Protein AF-A0A0R2JAV4-F1 (afdb_monomer)

Radius of gyration: 13.98 Å; Cα contacts (8 Å, |Δi|>4): 194; chains: 1; bounding box: 32×32×34 Å

Mean predicted aligned error: 6.87 Å

Secondary structure (DSSP, 8-state):
-HHHHHHHHHT--BTTB-SSSS-BPPPB---THHHH-TT--EEEEEEE-----HHHHHHHHHHHHHHHHHHHHHTT---SSSS-SEEEEEEEEETTEEEEEEEE-SSHHHHHHHHHHHHH--

Solvent-accessible surface area (backbone atoms only — not comparable to full-atom values): 6916 Å² total; per-residue (Å²): 105,72,65,49,52,54,52,12,38,49,66,30,87,48,93,96,41,59,54,74,86,56,68,70,44,75,82,39,76,53,81,60,35,90,82,70,34,94,72,52,45,49,42,34,43,40,28,60,50,81,93,68,55,77,67,52,50,52,50,49,54,52,45,36,42,51,34,29,40,52,48,30,60,77,69,66,57,67,42,79,61,96,62,63,27,44,40,74,58,46,75,50,78,56,96,64,22,43,34,39,31,38,32,44,30,69,44,70,57,25,44,51,51,44,56,51,44,59,60,71,77,107

Structure (mmCIF, N/CA/C/O backbone):
data_AF-A0A0R2JAV4-F1
#
_entry.id   AF-A0A0R2JAV4-F1
#
loop_
_atom_site.group_PDB
_atom_site.id
_atom_site.type_symbol
_atom_site.label_atom_id
_atom_site.label_alt_id
_atom_site.label_comp_id
_atom_site.label_asym_id
_atom_site.label_entity_id
_atom_site.label_seq_id
_atom_site.pdbx_PDB_ins_code
_atom_site.Cartn_x
_atom_site.Cartn_y
_atom_site.Cartn_z
_atom_site.occupancy
_atom_site.B_iso_or_equiv
_atom_site.auth_seq_id
_atom_site.auth_comp_id
_atom_site.auth_asym_id
_atom_site.auth_atom_id
_atom_site.pdbx_PDB_model_num
ATOM 1 N N . MET A 1 1 ? -11.663 4.471 -5.243 1.00 65.81 1 MET A N 1
ATOM 2 C CA . MET A 1 1 ? -10.406 3.687 -5.188 1.00 65.81 1 MET A CA 1
ATOM 3 C C . MET A 1 1 ? -9.635 3.688 -6.496 1.00 65.81 1 MET A C 1
ATOM 5 O O . MET A 1 1 ? -8.467 4.038 -6.459 1.00 65.81 1 MET A O 1
ATOM 9 N N . THR A 1 2 ? -10.248 3.410 -7.649 1.00 64.31 2 THR A N 1
ATOM 10 C CA . THR A 1 2 ? -9.574 3.547 -8.959 1.00 64.31 2 THR A CA 1
ATOM 11 C C . THR A 1 2 ? -8.955 4.931 -9.167 1.00 64.31 2 THR A C 1
ATOM 13 O O . THR A 1 2 ? -7.792 5.031 -9.544 1.00 64.31 2 THR A O 1
ATOM 16 N N . ASP A 1 3 ? -9.689 5.997 -8.837 1.00 74.31 3 ASP A N 1
ATOM 17 C CA . ASP A 1 3 ? -9.170 7.370 -8.915 1.00 74.31 3 ASP A CA 1
ATOM 18 C C . ASP A 1 3 ? -8.046 7.640 -7.912 1.00 74.31 3 ASP A C 1
ATOM 20 O O . ASP A 1 3 ? -7.123 8.382 -8.223 1.00 74.31 3 ASP A O 1
ATOM 24 N N . ALA A 1 4 ? -8.095 7.019 -6.728 1.00 70.06 4 ALA A N 1
ATOM 25 C CA . ALA A 1 4 ? -7.047 7.144 -5.716 1.00 70.06 4 ALA A CA 1
ATOM 26 C C . ALA A 1 4 ? -5.715 6.623 -6.256 1.00 70.06 4 ALA A C 1
ATOM 28 O O . ALA A 1 4 ? -4.700 7.304 -6.164 1.00 70.06 4 ALA A O 1
ATOM 29 N N . VAL A 1 5 ? -5.739 5.449 -6.888 1.00 67.31 5 VAL A N 1
ATOM 30 C CA . VAL A 1 5 ? -4.536 4.829 -7.456 1.00 67.31 5 VAL A CA 1
ATOM 31 C C . VAL A 1 5 ? -4.063 5.542 -8.703 1.00 67.31 5 VAL A C 1
ATOM 33 O O . VAL A 1 5 ? -2.871 5.785 -8.834 1.00 67.31 5 VAL A O 1
ATOM 36 N N . LYS A 1 6 ? -4.973 5.947 -9.594 1.00 71.06 6 LYS A N 1
ATOM 37 C CA . LYS A 1 6 ? -4.601 6.746 -10.769 1.00 71.06 6 LYS A CA 1
ATOM 38 C C . LYS A 1 6 ? -3.934 8.060 -10.366 1.00 71.06 6 LYS A C 1
ATOM 40 O O . LYS A 1 6 ? -2.912 8.419 -10.941 1.00 71.06 6 LYS A O 1
ATOM 45 N N . THR A 1 7 ? -4.481 8.762 -9.375 1.00 73.50 7 THR A N 1
ATOM 46 C CA . THR A 1 7 ? -3.868 9.983 -8.834 1.00 73.50 7 THR A CA 1
ATOM 47 C C . THR A 1 7 ? -2.535 9.678 -8.164 1.00 73.50 7 THR A C 1
ATOM 49 O O . THR A 1 7 ? -1.565 10.386 -8.418 1.00 73.50 7 THR A O 1
ATOM 52 N N . ALA A 1 8 ? -2.459 8.602 -7.373 1.00 70.81 8 ALA A N 1
ATOM 53 C CA . ALA A 1 8 ? -1.226 8.223 -6.700 1.00 70.81 8 ALA A CA 1
ATOM 54 C C . ALA A 1 8 ? -0.098 7.901 -7.686 1.00 70.81 8 ALA A C 1
ATOM 56 O O . ALA A 1 8 ? 1.002 8.416 -7.522 1.00 70.81 8 ALA A O 1
ATOM 57 N N . LEU A 1 9 ? -0.377 7.134 -8.746 1.00 68.69 9 LEU A N 1
ATOM 58 C CA . LEU A 1 9 ? 0.614 6.793 -9.768 1.00 68.69 9 LEU A CA 1
ATOM 59 C C . LEU A 1 9 ? 1.073 8.008 -10.582 1.00 68.69 9 LEU A C 1
ATOM 61 O O . LEU A 1 9 ? 2.264 8.126 -10.837 1.00 68.69 9 LEU A O 1
ATOM 65 N N . LYS A 1 10 ? 0.184 8.954 -10.917 1.00 70.81 10 LYS A N 1
ATOM 66 C CA . LYS A 1 10 ? 0.571 10.217 -11.586 1.00 70.81 10 LYS A CA 1
ATOM 67 C C . LYS A 1 10 ? 1.503 11.091 -10.742 1.00 70.81 10 LYS A C 1
ATOM 69 O O . LYS A 1 10 ? 2.252 11.906 -11.281 1.00 70.81 10 LYS A O 1
ATOM 74 N N . GLY A 1 11 ? 1.416 10.964 -9.419 1.00 66.19 11 GLY A N 1
ATOM 75 C CA . GLY A 1 11 ? 2.304 11.647 -8.486 1.00 66.19 11 GLY A CA 1
ATOM 76 C C . GLY A 1 11 ? 3.697 11.019 -8.403 1.00 66.19 11 GLY A C 1
ATOM 77 O O . GLY A 1 11 ? 4.620 11.675 -7.929 1.00 66.19 11 GLY A O 1
ATOM 78 N N . VAL A 1 12 ? 3.880 9.789 -8.898 1.00 68.06 12 VAL A N 1
ATOM 79 C CA . VAL A 1 12 ? 5.163 9.089 -8.830 1.00 68.06 12 VAL A CA 1
ATOM 80 C C . VAL A 1 12 ? 6.166 9.719 -9.790 1.00 68.06 12 VAL A C 1
ATOM 82 O O . VAL A 1 12 ? 5.944 9.800 -10.995 1.00 68.06 12 VAL A O 1
ATOM 85 N N . LYS A 1 13 ? 7.306 10.151 -9.248 1.00 65.75 13 LYS A N 1
ATOM 86 C CA . LYS A 1 13 ? 8.448 10.642 -10.024 1.00 65.75 13 LYS A CA 1
ATOM 87 C C . LYS A 1 13 ? 9.595 9.639 -9.929 1.00 65.75 13 LYS A C 1
ATOM 89 O O . LYS A 1 13 ? 10.408 9.706 -9.009 1.00 65.75 13 LYS A O 1
ATOM 94 N N . LEU A 1 14 ? 9.655 8.703 -10.878 1.00 63.94 14 LEU A N 1
ATOM 95 C CA . LEU A 1 14 ? 10.788 7.792 -11.057 1.00 63.94 14 LEU A CA 1
ATOM 96 C C . LEU A 1 14 ? 11.400 7.950 -12.451 1.00 63.94 14 LEU 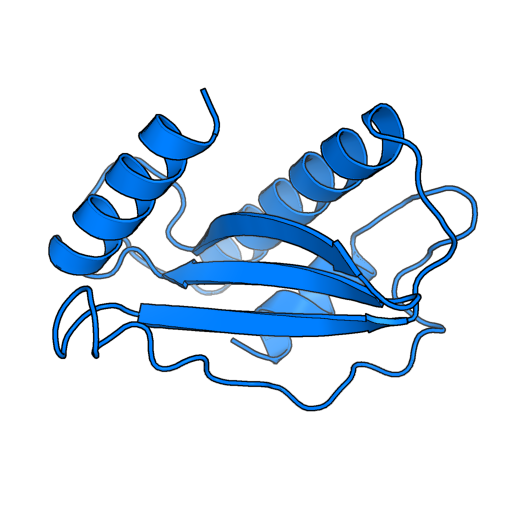A C 1
ATOM 98 O O . LEU A 1 14 ? 10.713 8.234 -13.428 1.00 63.94 14 LEU A O 1
ATOM 102 N N . SER A 1 15 ? 12.713 7.739 -12.551 1.00 56.69 15 SER A N 1
ATOM 103 C CA . SER A 1 15 ? 13.374 7.665 -13.856 1.00 56.69 15 SER A CA 1
ATOM 104 C C . SER A 1 15 ? 12.791 6.491 -14.649 1.00 56.69 15 SER A C 1
ATOM 106 O O . SER A 1 15 ? 12.812 5.362 -14.162 1.00 56.69 15 SER A O 1
ATOM 108 N N . GLY A 1 16 ? 12.235 6.763 -15.833 1.00 57.06 16 GLY A N 1
ATOM 109 C CA . GLY A 1 16 ? 11.581 5.758 -16.681 1.00 57.06 16 GLY A CA 1
ATOM 110 C C . GLY A 1 16 ? 10.121 5.434 -16.330 1.00 57.06 16 GLY A C 1
ATOM 111 O O . GLY A 1 16 ? 9.536 4.587 -16.993 1.00 57.06 16 GLY A O 1
ATOM 112 N N . PHE A 1 17 ? 9.520 6.103 -15.336 1.00 62.03 17 PHE A N 1
ATOM 113 C CA . PHE A 1 17 ? 8.099 5.961 -15.001 1.00 62.03 17 PHE A CA 1
ATOM 114 C C . PHE A 1 17 ? 7.500 7.289 -14.525 1.00 62.03 17 PHE A C 1
ATOM 116 O O . PHE A 1 17 ? 7.839 7.795 -13.452 1.00 62.03 17 PHE A O 1
ATOM 123 N N . ASP A 1 18 ? 6.573 7.833 -15.310 1.00 62.56 18 ASP A N 1
ATOM 124 C CA . ASP A 1 18 ? 5.837 9.062 -14.990 1.00 62.56 18 ASP A CA 1
ATOM 125 C C . ASP A 1 18 ? 4.369 8.813 -14.600 1.00 62.56 18 ASP A C 1
ATOM 127 O O . ASP A 1 18 ? 3.620 9.761 -14.358 1.00 62.56 18 ASP A O 1
ATOM 131 N N . GLY A 1 19 ? 3.948 7.543 -14.551 1.00 59.72 19 GLY A N 1
ATOM 132 C CA . GLY A 1 19 ? 2.575 7.153 -14.237 1.00 59.72 19 GLY A CA 1
ATOM 133 C C . GLY A 1 19 ? 1.536 7.557 -15.289 1.00 59.72 19 GLY A C 1
ATOM 134 O O . GLY A 1 19 ? 0.337 7.487 -15.003 1.00 59.72 19 GLY A O 1
ATOM 135 N N . THR A 1 20 ? 1.963 7.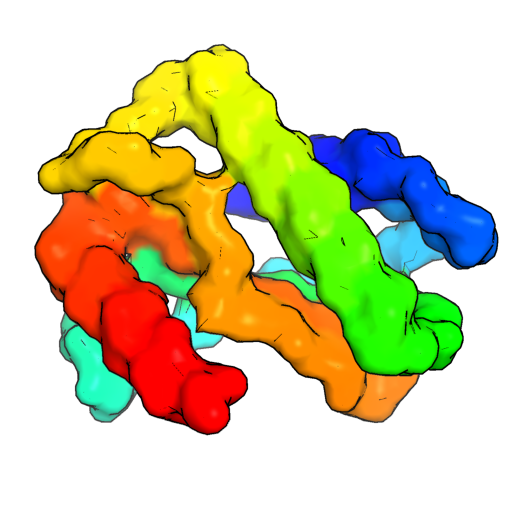997 -16.480 1.00 59.66 20 THR A N 1
ATOM 136 C CA . THR A 1 20 ? 1.076 8.474 -17.553 1.00 59.66 20 THR A CA 1
ATOM 137 C C . THR A 1 20 ? 1.048 7.577 -18.789 1.00 59.66 20 THR A C 1
ATOM 139 O O . THR A 1 20 ? 0.017 7.541 -19.458 1.00 59.66 20 THR A O 1
ATOM 142 N N . ASN A 1 21 ? 2.120 6.823 -19.056 1.00 54.34 21 ASN A N 1
ATOM 143 C CA . ASN A 1 21 ? 2.266 6.025 -20.282 1.00 54.34 21 ASN A CA 1
ATOM 144 C C . ASN A 1 21 ? 1.900 4.537 -20.161 1.00 54.34 21 ASN A C 1
ATOM 146 O O . ASN A 1 21 ? 1.873 3.841 -21.175 1.00 54.34 21 ASN A O 1
ATOM 150 N N . ASP A 1 22 ? 1.558 4.042 -18.970 1.00 57.94 22 ASP A N 1
ATOM 151 C CA . ASP A 1 22 ? 1.244 2.624 -18.792 1.00 57.94 22 ASP A CA 1
ATOM 152 C C . ASP A 1 22 ? -0.260 2.353 -18.829 1.00 57.94 22 ASP A C 1
ATOM 154 O O . ASP A 1 22 ? -1.073 2.969 -18.130 1.00 57.94 22 ASP A O 1
ATOM 158 N N . SER A 1 23 ? -0.636 1.373 -19.652 1.00 56.06 23 SER A N 1
ATOM 159 C CA . SER A 1 23 ? -1.986 0.819 -19.662 1.00 56.06 23 SER A CA 1
ATOM 160 C C . SER A 1 23 ? -2.248 0.175 -18.303 1.00 56.06 23 SER A C 1
ATOM 162 O O . SER A 1 23 ? -1.753 -0.918 -18.019 1.00 56.06 23 SER A O 1
ATOM 164 N N . PHE A 1 24 ? -3.016 0.856 -17.449 1.00 57.69 24 PHE A N 1
ATOM 165 C CA . PHE A 1 24 ? -3.559 0.251 -16.239 1.00 57.69 24 PHE A CA 1
ATOM 166 C C . PHE A 1 24 ? -4.258 -1.048 -16.642 1.00 57.69 24 PHE A C 1
ATOM 168 O O . PHE A 1 24 ? -5.202 -1.027 -17.437 1.00 57.69 24 PHE A O 1
ATOM 175 N N . GLY A 1 25 ? -3.799 -2.177 -16.101 1.00 56.94 25 GLY A N 1
ATOM 176 C CA . GLY A 1 25 ? -4.553 -3.416 -16.196 1.00 56.94 25 GLY A CA 1
ATOM 177 C C . GLY A 1 25 ? -5.937 -3.231 -15.562 1.00 56.94 25 GLY A C 1
ATOM 178 O O . GLY A 1 25 ? -6.151 -2.285 -14.794 1.00 56.94 25 GLY A O 1
ATOM 179 N N . PRO A 1 26 ? -6.905 -4.107 -15.875 1.00 58.00 26 PRO A N 1
ATOM 180 C CA . PRO A 1 26 ? -8.235 -4.013 -15.289 1.00 58.00 26 PRO A CA 1
ATOM 181 C C . PRO A 1 26 ? -8.131 -3.976 -13.759 1.00 58.00 26 PRO A C 1
ATOM 183 O O . PRO A 1 26 ? -7.387 -4.762 -13.169 1.00 58.00 26 PRO A O 1
ATOM 186 N N . LEU A 1 27 ? -8.879 -3.064 -13.124 1.00 60.94 27 LEU A N 1
ATOM 187 C CA . LEU A 1 27 ? -9.042 -3.057 -11.671 1.00 60.94 27 LEU A CA 1
ATOM 188 C C . LEU A 1 27 ? -9.492 -4.454 -11.249 1.00 60.94 27 LEU A C 1
ATOM 190 O O . LEU A 1 27 ? -10.581 -4.892 -11.627 1.00 60.94 27 LEU A O 1
ATOM 194 N N . LYS A 1 28 ? -8.677 -5.130 -10.443 1.00 63.16 28 LYS A N 1
ATOM 195 C CA . LYS A 1 28 ? -9.037 -6.423 -9.884 1.00 63.16 28 LYS A CA 1
ATOM 196 C C . LYS A 1 28 ? -9.336 -6.235 -8.408 1.00 63.16 28 LYS A C 1
ATOM 198 O O . LYS A 1 28 ? -8.445 -6.047 -7.587 1.00 63.16 28 LYS A O 1
ATOM 203 N N . ILE A 1 29 ? -10.613 -6.315 -8.057 1.00 61.50 29 ILE A N 1
ATOM 204 C CA . ILE A 1 29 ? -10.993 -6.496 -6.658 1.00 61.50 29 ILE A CA 1
ATOM 205 C C . ILE A 1 29 ? -10.588 -7.927 -6.302 1.00 61.50 29 ILE A C 1
ATOM 207 O O . ILE A 1 29 ? -11.136 -8.879 -6.858 1.00 61.50 29 ILE A O 1
ATOM 211 N N . VAL A 1 30 ? -9.572 -8.080 -5.454 1.00 60.00 30 VAL A N 1
ATOM 212 C CA . VAL A 1 30 ? -9.107 -9.391 -4.992 1.00 60.00 30 VAL A CA 1
ATOM 213 C C . VAL A 1 30 ? -9.960 -9.764 -3.779 1.00 60.00 30 VAL A C 1
ATOM 215 O O . VAL A 1 30 ? -9.873 -9.089 -2.754 1.00 60.00 30 VAL A O 1
ATOM 218 N N . PRO A 1 31 ? -10.811 -10.805 -3.857 1.00 57.28 31 PRO A N 1
ATOM 219 C CA . PRO A 1 31 ? -11.564 -11.254 -2.701 1.00 57.28 31 PRO A CA 1
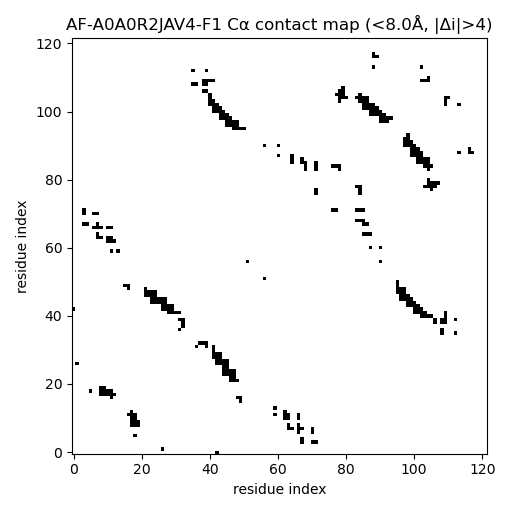ATOM 220 C C . PRO A 1 31 ? -10.606 -11.959 -1.739 1.00 57.28 31 PRO A C 1
ATOM 222 O O . PRO A 1 31 ? -10.338 -13.151 -1.856 1.00 57.28 31 PRO A O 1
ATOM 225 N N . VAL A 1 32 ? -10.090 -11.212 -0.768 1.00 63.09 32 VAL A N 1
ATOM 226 C CA . VAL A 1 32 ? -9.281 -11.743 0.344 1.00 63.09 32 VAL A CA 1
ATOM 227 C C . VAL A 1 32 ? -10.144 -12.431 1.416 1.00 63.09 32 VAL A C 1
ATOM 229 O O . VAL A 1 32 ? -9.636 -13.061 2.344 1.00 63.09 32 VAL A O 1
ATOM 232 N N . SER A 1 33 ? -11.471 -12.384 1.256 1.00 57.22 33 SER A N 1
ATOM 233 C CA . SER A 1 33 ? -12.454 -12.899 2.210 1.00 57.22 33 SER A CA 1
ATOM 234 C C . SER A 1 33 ? -12.395 -14.407 2.446 1.00 57.22 33 SER A C 1
ATOM 236 O O . SER A 1 33 ? -12.798 -14.856 3.517 1.00 57.22 33 SER A O 1
ATOM 238 N N . ARG A 1 34 ? -11.863 -15.195 1.499 1.00 56.41 34 ARG A N 1
ATOM 239 C CA . ARG A 1 34 ? -11.747 -16.658 1.649 1.00 56.41 34 ARG A CA 1
ATOM 240 C C . ARG A 1 34 ? -10.777 -17.070 2.765 1.00 56.41 34 ARG A C 1
ATOM 242 O O . ARG A 1 34 ? -10.903 -18.174 3.279 1.00 56.41 34 ARG A O 1
ATOM 249 N N . VAL A 1 35 ? -9.835 -16.195 3.124 1.00 59.34 35 VAL A N 1
ATOM 250 C CA . VAL A 1 35 ? -8.826 -16.429 4.173 1.00 59.34 35 VAL A CA 1
ATOM 251 C C . VAL A 1 35 ? -9.047 -15.504 5.374 1.00 59.34 35 VAL A C 1
ATOM 253 O O . VAL A 1 35 ? -8.860 -15.929 6.508 1.00 59.34 35 VAL A O 1
ATOM 256 N N . TRP A 1 36 ? -9.509 -14.269 5.143 1.00 66.25 36 TRP A N 1
ATOM 257 C CA . TRP A 1 36 ? -9.555 -13.223 6.174 1.00 66.25 36 TRP A CA 1
ATOM 258 C C . TRP A 1 36 ? -10.971 -12.769 6.582 1.00 66.25 36 TRP A C 1
ATOM 260 O O . TRP A 1 36 ? -11.125 -11.939 7.475 1.00 66.25 36 TRP A O 1
ATOM 270 N N . GLY A 1 37 ? -12.021 -13.322 5.964 1.00 63.09 37 GLY A N 1
ATOM 271 C CA . GLY A 1 37 ? -13.423 -13.035 6.290 1.00 63.09 37 GLY A CA 1
ATOM 272 C C . GLY A 1 37 ? -14.070 -11.911 5.468 1.00 63.09 37 GLY A C 1
ATOM 273 O O . GLY A 1 37 ? -13.416 -11.148 4.760 1.00 63.09 37 GLY A O 1
ATOM 274 N N . LEU A 1 38 ? -15.402 -11.815 5.547 1.00 67.56 38 LEU A N 1
ATOM 275 C CA . LEU A 1 38 ? -16.257 -11.024 4.641 1.00 67.56 38 LEU A CA 1
ATOM 276 C C . LEU A 1 38 ? -16.059 -9.493 4.691 1.00 67.56 38 LEU A C 1
ATOM 278 O O . LEU A 1 38 ? -16.561 -8.805 3.809 1.00 67.56 38 LEU A O 1
ATOM 282 N N . ASN A 1 39 ? -15.321 -8.962 5.672 1.00 82.19 39 ASN A N 1
ATOM 283 C CA . ASN A 1 39 ? -15.243 -7.518 5.939 1.00 82.19 39 ASN A CA 1
ATOM 284 C C . ASN A 1 39 ? -13.873 -6.881 5.644 1.00 82.19 39 ASN A C 1
ATOM 286 O O . ASN A 1 39 ? -13.682 -5.703 5.946 1.00 82.19 39 ASN A O 1
ATOM 290 N N . VAL A 1 40 ? -12.913 -7.618 5.077 1.00 86.81 40 VAL A N 1
ATOM 291 C CA . VAL A 1 40 ? -11.609 -7.047 4.701 1.00 86.81 40 VAL A CA 1
ATOM 292 C C . VAL A 1 40 ? -11.718 -6.275 3.386 1.00 86.81 40 VAL A C 1
ATOM 294 O O . VAL A 1 40 ? -12.222 -6.797 2.391 1.00 86.81 40 VAL A O 1
ATOM 297 N N . VAL A 1 41 ? -11.227 -5.032 3.377 1.00 87.19 41 VAL A N 1
ATOM 298 C CA . VAL A 1 41 ? -11.343 -4.113 2.236 1.00 87.19 41 VAL A CA 1
ATOM 299 C C . VAL A 1 41 ? -9.973 -3.873 1.594 1.00 87.19 41 VAL A C 1
ATOM 301 O O . VAL A 1 41 ? -9.208 -3.015 2.037 1.00 87.19 41 VAL A O 1
ATOM 304 N N . VAL A 1 42 ? -9.675 -4.622 0.527 1.00 87.25 42 VAL A N 1
ATOM 305 C CA . VAL A 1 42 ? -8.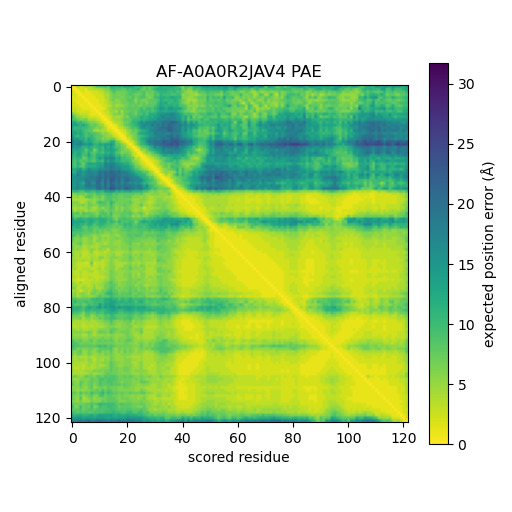412 -4.555 -0.231 1.00 87.25 42 VAL A CA 1
ATOM 306 C C . VAL A 1 42 ? -8.691 -4.470 -1.729 1.00 87.25 42 VAL A C 1
ATOM 308 O O . VAL A 1 42 ? -9.578 -5.141 -2.259 1.00 87.25 42 VAL A O 1
ATOM 311 N N . PHE A 1 43 ? -7.920 -3.640 -2.425 1.00 84.31 43 PHE A N 1
ATOM 312 C CA . PHE A 1 43 ? -8.021 -3.427 -3.865 1.00 84.31 43 PHE A CA 1
ATOM 313 C C . PHE A 1 43 ? -6.688 -3.756 -4.533 1.00 84.31 43 PHE A C 1
ATOM 315 O O . PHE A 1 43 ? -5.660 -3.200 -4.149 1.00 84.31 43 PHE A O 1
ATOM 322 N N . GLY A 1 44 ? -6.718 -4.637 -5.535 1.00 82.94 44 GLY A N 1
ATOM 323 C CA . GLY A 1 44 ? -5.547 -5.044 -6.302 1.00 82.94 44 GLY A CA 1
ATOM 324 C C . GLY A 1 44 ? -5.422 -4.274 -7.615 1.00 82.94 44 GLY A C 1
ATOM 325 O O . GLY A 1 44 ? -6.398 -4.051 -8.341 1.00 82.94 44 GLY A O 1
ATOM 326 N N . PHE A 1 45 ? -4.193 -3.892 -7.935 1.00 81.19 45 PHE A N 1
ATOM 327 C CA . PHE A 1 45 ? -3.840 -3.169 -9.147 1.00 81.19 45 PHE A CA 1
ATOM 328 C C . PHE A 1 45 ? -2.645 -3.841 -9.802 1.00 81.19 45 PHE A C 1
ATOM 330 O O . PHE A 1 45 ? -1.683 -4.190 -9.125 1.00 81.19 45 PHE A O 1
ATOM 337 N N . SER A 1 46 ? -2.698 -3.977 -11.123 1.00 80.00 46 SER A N 1
ATOM 338 C CA . SER A 1 46 ? -1.593 -4.496 -11.922 1.00 80.00 46 SER A CA 1
ATOM 339 C C . SER A 1 46 ? -1.386 -3.589 -13.121 1.00 80.00 46 SER A C 1
ATOM 341 O O . SER A 1 46 ? -2.346 -3.244 -13.813 1.00 80.00 46 SER A O 1
ATOM 343 N N . PHE A 1 47 ? -0.147 -3.217 -13.397 1.00 76.19 47 PHE A N 1
ATOM 344 C CA . PHE A 1 47 ? 0.200 -2.421 -14.570 1.00 76.19 47 PHE A CA 1
ATOM 345 C C . PHE A 1 47 ? 1.554 -2.863 -15.106 1.00 76.19 47 PHE A C 1
ATOM 347 O O . PHE A 1 47 ? 2.404 -3.346 -14.353 1.00 76.19 47 PHE A O 1
ATOM 354 N N . TYR A 1 48 ? 1.708 -2.763 -16.426 1.00 75.00 48 TYR A N 1
ATOM 355 C CA . TYR A 1 48 ? 3.001 -2.986 -17.057 1.00 75.00 48 TYR A CA 1
ATOM 356 C C . TYR A 1 48 ? 3.991 -1.964 -16.520 1.00 75.00 48 TYR A C 1
ATOM 358 O O . TYR A 1 48 ? 3.625 -0.822 -16.252 1.00 75.00 48 TYR A O 1
ATOM 366 N N . PHE A 1 49 ? 5.209 -2.422 -16.270 1.00 70.31 49 PHE A N 1
ATOM 367 C CA . PHE A 1 49 ? 6.223 -1.615 -15.620 1.00 70.31 49 PHE A CA 1
ATOM 368 C C . PHE A 1 49 ? 7.606 -2.083 -16.081 1.00 70.31 49 PHE A C 1
ATOM 370 O O . PHE A 1 49 ? 7.797 -3.274 -16.342 1.00 70.31 49 PHE A O 1
ATOM 377 N N . ILE A 1 50 ? 8.569 -1.164 -16.182 1.00 70.69 50 ILE A N 1
ATOM 378 C CA . ILE A 1 50 ? 9.971 -1.517 -16.451 1.00 70.69 50 ILE A CA 1
ATOM 379 C C . ILE A 1 50 ? 10.523 -2.374 -15.308 1.00 70.69 50 ILE A C 1
ATOM 381 O O . ILE A 1 50 ? 10.189 -2.145 -14.155 1.00 70.69 50 ILE A O 1
ATOM 385 N N . GLU A 1 51 ? 11.357 -3.372 -15.576 1.00 72.44 51 GLU A N 1
ATOM 386 C CA . GLU A 1 51 ? 11.886 -4.197 -14.486 1.00 72.44 51 GLU A CA 1
ATOM 387 C C . GLU A 1 51 ? 12.618 -3.327 -13.444 1.00 72.44 51 GLU A C 1
ATOM 389 O O . GLU A 1 51 ? 13.437 -2.475 -13.793 1.00 72.44 51 GLU A O 1
ATOM 394 N N . LEU A 1 52 ? 12.270 -3.513 -12.166 1.00 73.81 52 LEU A N 1
ATOM 395 C CA . LEU A 1 52 ? 12.819 -2.753 -11.048 1.00 73.81 52 LEU A CA 1
ATOM 396 C C . LEU A 1 52 ? 13.660 -3.636 -10.145 1.00 73.81 52 LEU A C 1
ATOM 398 O O . LEU A 1 52 ? 13.236 -4.719 -9.739 1.00 73.81 52 LEU A O 1
ATOM 402 N N . ASP A 1 53 ? 14.795 -3.105 -9.705 1.00 79.75 53 ASP A N 1
ATOM 403 C CA . ASP A 1 53 ? 15.518 -3.686 -8.588 1.00 79.75 53 ASP A CA 1
ATOM 404 C C . ASP A 1 53 ? 14.763 -3.485 -7.253 1.00 79.75 53 ASP A C 1
ATOM 406 O O . ASP A 1 53 ? 13.845 -2.667 -7.106 1.00 79.75 53 ASP A O 1
ATOM 410 N N . LYS A 1 54 ? 15.184 -4.217 -6.213 1.00 79.88 54 LYS A N 1
ATOM 411 C CA . LYS A 1 54 ? 14.562 -4.148 -4.877 1.00 79.88 54 LYS A CA 1
ATOM 412 C C . LYS A 1 54 ? 14.577 -2.741 -4.262 1.00 79.88 54 LYS A C 1
ATOM 414 O O . LYS A 1 54 ? 13.700 -2.414 -3.460 1.00 79.88 54 LYS A O 1
ATOM 419 N N . LYS A 1 55 ? 15.586 -1.914 -4.555 1.00 83.62 55 LYS A N 1
ATOM 420 C CA . LYS A 1 55 ? 15.697 -0.545 -4.028 1.00 83.62 55 LYS A CA 1
ATOM 421 C C . LYS A 1 55 ? 14.682 0.366 -4.714 1.00 83.62 55 LYS A C 1
ATOM 423 O O . LYS A 1 55 ? 14.018 1.139 -4.023 1.00 83.62 55 LYS A O 1
ATOM 428 N N . GLN A 1 56 ? 14.519 0.230 -6.024 1.00 80.50 56 GLN A N 1
ATOM 429 C CA . GLN A 1 56 ? 13.530 0.964 -6.803 1.00 80.50 56 GLN A CA 1
ATOM 430 C C . GLN A 1 56 ? 12.104 0.576 -6.397 1.00 80.50 56 GLN A C 1
ATOM 432 O O . GLN A 1 56 ? 11.292 1.469 -6.170 1.00 80.50 56 GLN A O 1
ATOM 437 N N . VAL A 1 57 ? 11.809 -0.713 -6.174 1.00 79.06 57 VAL A N 1
ATOM 438 C CA . VAL A 1 57 ? 10.492 -1.152 -5.658 1.00 79.06 57 VAL A CA 1
ATOM 439 C C . VAL A 1 57 ? 10.167 -0.492 -4.313 1.00 79.06 57 VAL A C 1
ATOM 441 O O . VAL A 1 57 ? 9.065 0.022 -4.121 1.00 79.06 57 VAL A O 1
ATOM 444 N N . ARG A 1 58 ? 11.133 -0.422 -3.385 1.00 83.38 58 ARG A N 1
ATOM 445 C CA . ARG A 1 58 ? 10.943 0.285 -2.104 1.00 83.38 58 ARG A CA 1
ATOM 446 C C . ARG A 1 58 ? 10.687 1.781 -2.293 1.00 83.38 58 ARG A C 1
ATOM 448 O O . ARG A 1 58 ? 9.855 2.348 -1.585 1.00 83.38 58 ARG A O 1
ATOM 455 N N . GLN A 1 59 ? 11.382 2.419 -3.234 1.00 83.31 59 GLN A N 1
ATOM 456 C CA . GLN A 1 59 ? 11.176 3.833 -3.552 1.00 83.31 59 GLN A CA 1
ATOM 457 C C . GLN A 1 59 ? 9.780 4.078 -4.137 1.00 83.31 59 GLN A C 1
ATOM 459 O O . GLN A 1 59 ? 9.094 4.996 -3.690 1.00 83.31 59 GLN A O 1
ATOM 464 N N . VAL A 1 60 ? 9.327 3.220 -5.055 1.00 81.00 60 VAL A N 1
ATOM 465 C CA . VAL A 1 60 ? 7.962 3.244 -5.599 1.00 81.00 60 VAL A CA 1
ATOM 466 C C . VAL A 1 60 ? 6.930 3.070 -4.483 1.00 81.00 60 VAL A C 1
ATOM 468 O O . VAL A 1 60 ? 6.021 3.890 -4.377 1.00 81.00 60 VAL A O 1
ATOM 471 N N . LYS A 1 61 ? 7.096 2.073 -3.596 1.00 86.50 61 LYS A N 1
ATOM 472 C CA . LYS A 1 61 ? 6.201 1.852 -2.438 1.00 86.50 61 LYS A CA 1
ATOM 473 C C . LYS A 1 61 ? 6.092 3.118 -1.583 1.00 86.50 61 LYS A C 1
ATOM 475 O O . LYS A 1 61 ? 4.984 3.507 -1.214 1.00 86.50 61 LYS A O 1
ATOM 480 N N . LYS A 1 62 ? 7.218 3.785 -1.297 1.00 88.00 62 LYS A N 1
ATOM 481 C CA . LYS A 1 62 ? 7.249 5.027 -0.508 1.00 88.00 62 LYS A CA 1
ATOM 482 C C . LYS A 1 62 ? 6.508 6.173 -1.203 1.00 88.00 62 LYS A C 1
ATOM 484 O O . LYS A 1 62 ? 5.699 6.832 -0.555 1.00 88.00 62 LYS A O 1
ATOM 489 N N . GLU A 1 63 ? 6.757 6.389 -2.492 1.00 86.19 63 GLU A N 1
ATOM 490 C CA . GLU A 1 63 ? 6.135 7.485 -3.241 1.00 86.19 63 GLU A CA 1
ATOM 491 C C . GLU A 1 63 ? 4.625 7.271 -3.393 1.00 86.19 63 GLU A C 1
ATOM 493 O O . GLU A 1 63 ? 3.837 8.152 -3.063 1.00 86.19 63 GLU A O 1
ATOM 498 N N . ILE A 1 64 ? 4.196 6.065 -3.774 1.00 85.88 64 ILE A N 1
ATOM 499 C CA 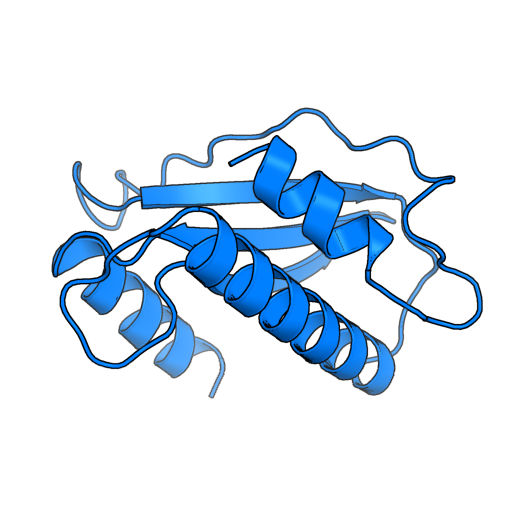. ILE A 1 64 ? 2.767 5.738 -3.869 1.00 85.88 64 ILE A CA 1
ATOM 500 C C . ILE A 1 64 ? 2.095 5.884 -2.501 1.00 85.88 64 ILE A C 1
ATOM 502 O O . ILE A 1 64 ? 1.019 6.471 -2.418 1.00 85.88 64 ILE A O 1
ATOM 506 N N . SER A 1 65 ? 2.728 5.418 -1.418 1.00 91.25 65 SER A N 1
ATOM 507 C CA . SER A 1 65 ? 2.183 5.581 -0.060 1.00 91.25 65 SER A CA 1
ATOM 508 C C . SER A 1 65 ? 2.003 7.054 0.310 1.00 91.25 65 SER A C 1
ATOM 510 O O . SER A 1 65 ? 0.972 7.432 0.868 1.00 91.25 65 SER A O 1
ATOM 512 N N . TYR A 1 66 ? 2.974 7.904 -0.036 1.00 90.88 66 TYR A N 1
ATOM 513 C CA . TYR A 1 66 ? 2.873 9.345 0.174 1.00 90.88 66 TYR A CA 1
ATOM 514 C C . TYR A 1 66 ? 1.689 9.940 -0.597 1.00 90.88 66 TYR A C 1
ATOM 516 O O . TYR A 1 66 ? 0.844 10.610 -0.001 1.00 90.88 66 TYR A O 1
ATOM 524 N N . GLN A 1 67 ? 1.550 9.626 -1.884 1.00 87.75 67 GLN A N 1
ATOM 525 C CA . GLN A 1 67 ? 0.450 10.144 -2.698 1.00 87.75 67 GLN A CA 1
ATOM 526 C C . GLN A 1 67 ? -0.927 9.625 -2.248 1.00 87.75 67 GLN A C 1
ATOM 528 O O . GLN A 1 67 ? -1.901 10.380 -2.241 1.00 87.75 67 GLN A O 1
ATOM 533 N N . LEU A 1 68 ? -1.021 8.367 -1.804 1.00 89.94 68 LEU A N 1
ATOM 534 C CA . LEU A 1 68 ? -2.243 7.817 -1.206 1.00 89.94 68 LEU A CA 1
ATOM 535 C C . LEU A 1 68 ? -2.633 8.569 0.070 1.00 89.94 68 LEU A C 1
ATOM 537 O O . LEU A 1 68 ? -3.815 8.856 0.267 1.00 89.94 68 LEU A O 1
ATOM 541 N N . SER A 1 69 ? -1.654 8.944 0.898 1.00 91.88 69 SER A N 1
ATOM 542 C CA . SER A 1 69 ? -1.902 9.733 2.108 1.00 91.88 69 SER A CA 1
ATOM 543 C C . SER A 1 69 ? -2.437 11.134 1.789 1.00 91.88 69 SER A C 1
ATOM 545 O O . SER A 1 69 ? -3.397 11.590 2.418 1.00 91.88 69 SER A O 1
ATOM 547 N N . LEU A 1 70 ? -1.884 11.788 0.759 1.00 90.75 70 LEU A N 1
ATOM 548 C CA . LEU A 1 70 ? -2.363 13.084 0.277 1.00 90.75 70 LEU A CA 1
ATOM 549 C C . LEU A 1 70 ? -3.784 12.974 -0.279 1.00 90.75 70 LEU A C 1
ATOM 551 O O . LEU A 1 70 ? -4.641 13.787 0.070 1.00 90.75 70 LEU A O 1
ATOM 555 N N . TYR A 1 71 ? -4.051 11.948 -1.090 1.00 88.88 71 TYR A N 1
ATOM 556 C CA . TYR A 1 71 ? -5.383 11.685 -1.630 1.00 88.88 71 TYR A CA 1
ATOM 557 C C . TYR A 1 71 ? -6.404 11.452 -0.512 1.00 88.88 71 TYR A C 1
ATOM 559 O O . TYR A 1 71 ? -7.480 12.053 -0.523 1.00 88.88 71 TYR A O 1
ATOM 567 N N . ALA A 1 72 ? -6.063 10.616 0.473 1.00 91.19 72 ALA A N 1
ATOM 568 C CA . ALA A 1 72 ? -6.927 10.325 1.611 1.00 91.19 72 ALA A CA 1
ATOM 569 C C . ALA A 1 72 ? -7.268 11.600 2.393 1.00 91.19 72 ALA A C 1
ATOM 571 O O . ALA A 1 72 ? -8.441 11.847 2.673 1.00 91.19 72 ALA A O 1
ATOM 572 N N . LYS A 1 73 ? -6.269 12.457 2.648 1.00 92.00 73 LYS A N 1
ATOM 573 C CA . LYS A 1 73 ? -6.466 13.762 3.291 1.00 92.00 73 LYS A CA 1
ATOM 574 C C . LYS A 1 73 ? -7.360 14.684 2.458 1.00 92.00 73 LYS A C 1
ATOM 576 O O . LYS A 1 73 ? -8.301 15.259 2.994 1.00 92.00 73 LYS A O 1
ATOM 581 N N . GLN A 1 74 ? -7.104 14.804 1.153 1.00 93.00 74 GLN A N 1
ATOM 582 C CA . GLN A 1 74 ? -7.884 15.658 0.248 1.00 93.00 74 GLN A CA 1
ATOM 583 C C . GLN A 1 74 ? -9.357 15.235 0.175 1.00 93.00 74 GLN A C 1
ATOM 585 O O . GLN A 1 74 ? -10.241 16.078 0.041 1.00 93.00 74 GLN A O 1
ATOM 590 N N . LYS A 1 75 ? -9.625 13.928 0.238 1.00 90.75 75 LYS A N 1
ATOM 591 C CA . LYS A 1 75 ? -10.977 13.363 0.169 1.00 90.75 75 LYS A CA 1
ATOM 592 C C . LYS A 1 75 ? -11.657 13.216 1.530 1.00 90.75 75 LYS A C 1
ATOM 594 O O . LYS A 1 75 ? -12.784 12.735 1.565 1.00 90.75 75 LYS A O 1
ATOM 599 N N . GLY A 1 76 ? -11.002 13.617 2.623 1.00 91.94 76 GLY A N 1
ATOM 600 C CA . GLY A 1 76 ? -11.546 13.481 3.975 1.00 91.94 76 GLY A CA 1
ATOM 601 C C . GLY A 1 76 ? -11.788 12.025 4.377 1.00 91.94 76 GLY A C 1
ATOM 602 O O . GLY A 1 76 ? -12.730 11.743 5.113 1.00 91.94 76 GLY A O 1
ATOM 603 N N . LEU A 1 77 ? -10.982 11.089 3.861 1.00 91.56 77 LEU A N 1
ATOM 604 C CA . LEU A 1 77 ? -11.103 9.686 4.244 1.00 91.56 77 LEU A CA 1
ATOM 605 C C . LEU A 1 77 ? -10.699 9.527 5.708 1.00 91.56 77 LEU A C 1
ATOM 607 O O . LEU A 1 77 ? -9.658 10.023 6.136 1.00 91.56 77 LEU A O 1
ATOM 611 N N . VAL A 1 78 ? -11.518 8.794 6.452 1.00 88.25 78 VAL A N 1
ATOM 612 C CA . VAL A 1 78 ? -11.273 8.465 7.856 1.00 88.25 78 VAL A CA 1
ATOM 613 C C . VAL A 1 78 ? -10.783 7.029 7.994 1.00 88.25 78 VAL A C 1
ATOM 615 O O . VAL A 1 78 ? -11.045 6.179 7.140 1.00 88.25 78 VAL A O 1
ATOM 618 N N . THR A 1 79 ? -10.069 6.780 9.082 1.00 87.44 79 THR A N 1
ATOM 619 C CA . THR A 1 79 ? -9.601 5.465 9.521 1.00 87.44 79 THR A CA 1
ATOM 620 C C . THR A 1 79 ? -9.987 5.271 10.983 1.00 87.44 79 THR A C 1
ATOM 622 O O . THR A 1 79 ? -10.268 6.240 11.687 1.00 8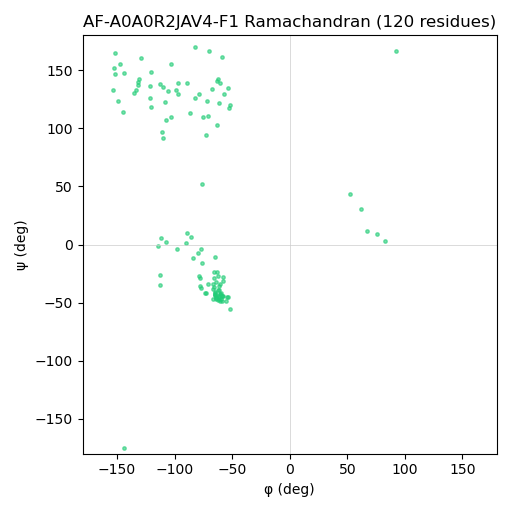7.44 79 THR A O 1
ATOM 625 N N . VAL A 1 80 ? -10.005 4.027 11.449 1.00 84.75 80 VAL A N 1
ATOM 626 C CA . VAL A 1 80 ? -10.306 3.690 12.851 1.00 84.75 80 VAL A CA 1
ATOM 627 C C . VAL A 1 80 ? -9.056 3.667 13.749 1.00 84.75 80 VAL A C 1
ATOM 629 O O . VAL A 1 80 ? -9.121 3.188 14.878 1.00 84.75 80 VAL A O 1
ATOM 632 N N . ASN A 1 81 ? -7.908 4.138 13.248 1.00 84.12 81 ASN A N 1
ATOM 633 C CA . ASN A 1 81 ? -6.626 4.212 13.960 1.00 84.12 81 ASN A CA 1
ATOM 634 C C . ASN A 1 81 ? -5.832 5.480 13.575 1.00 84.12 81 ASN A C 1
ATOM 636 O O . ASN A 1 81 ? -6.307 6.288 12.789 1.00 84.12 81 ASN A O 1
ATOM 640 N N . ASP A 1 82 ? -4.601 5.625 14.074 1.00 82.81 82 ASP A N 1
ATOM 641 C CA . ASP A 1 82 ? -3.729 6.771 13.755 1.00 82.81 82 ASP A CA 1
ATOM 642 C C . ASP A 1 82 ? -2.896 6.588 12.463 1.00 82.81 82 ASP A C 1
ATOM 644 O O . ASP A 1 82 ? -2.021 7.401 12.156 1.00 82.81 82 ASP A O 1
ATOM 648 N N . LYS A 1 83 ? -3.117 5.507 11.694 1.00 85.94 83 LYS A N 1
ATOM 649 C CA . LYS A 1 83 ? -2.417 5.260 10.416 1.00 85.94 83 LYS A CA 1
ATOM 650 C C . LYS A 1 83 ? -3.090 6.041 9.272 1.00 85.94 83 LYS A C 1
ATOM 652 O O . LYS A 1 83 ? -4.182 6.581 9.407 1.00 85.94 83 LYS A O 1
ATOM 657 N N . SER A 1 84 ? -2.459 6.089 8.096 1.00 90.56 84 SER A N 1
ATOM 658 C CA . SER A 1 84 ? -3.149 6.597 6.901 1.00 90.56 84 SER A CA 1
ATOM 659 C C . SER A 1 84 ? -4.342 5.689 6.556 1.00 90.56 84 SER A C 1
ATOM 661 O O . SER A 1 84 ? -4.193 4.470 6.642 1.00 90.56 84 SER A O 1
ATOM 663 N N . PRO A 1 85 ? -5.502 6.228 6.129 1.00 93.31 85 PRO A N 1
ATOM 664 C CA . PRO A 1 85 ? -6.643 5.394 5.762 1.00 93.31 85 PRO A CA 1
ATOM 665 C C . PRO A 1 85 ? -6.353 4.430 4.614 1.00 93.31 85 PRO A C 1
ATOM 667 O O . PRO A 1 85 ? -6.876 3.322 4.605 1.00 93.31 85 PRO A O 1
ATOM 670 N N . LEU A 1 86 ? -5.516 4.825 3.656 1.00 93.06 86 LEU A N 1
ATOM 671 C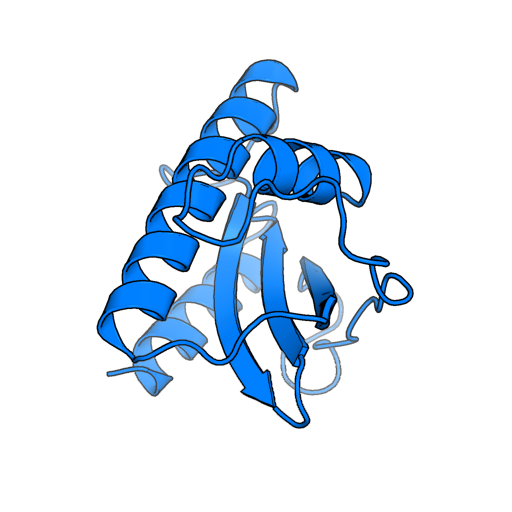 CA . LEU A 1 86 ? -5.124 3.987 2.527 1.00 93.06 86 LEU A CA 1
ATOM 672 C C . LEU A 1 86 ? -3.668 3.559 2.696 1.00 93.06 86 LEU A C 1
ATOM 674 O O . LEU A 1 86 ? -2.785 4.412 2.780 1.00 93.06 86 LEU A O 1
ATOM 678 N N . VAL A 1 87 ? -3.414 2.252 2.716 1.00 93.06 87 VAL A N 1
ATOM 679 C CA . VAL A 1 87 ? -2.065 1.692 2.891 1.00 93.06 87 VAL A CA 1
ATOM 680 C C . VAL A 1 87 ? -1.774 0.637 1.837 1.00 93.06 87 VAL A C 1
ATOM 682 O O . VAL A 1 87 ? -2.656 -0.138 1.479 1.00 93.06 87 VAL A O 1
ATOM 685 N N . ILE A 1 88 ? -0.536 0.595 1.344 1.00 92.38 88 ILE A N 1
ATOM 686 C CA . ILE A 1 88 ? -0.074 -0.507 0.494 1.00 92.38 88 ILE A CA 1
ATOM 687 C C . ILE A 1 88 ? 0.170 -1.712 1.400 1.00 92.38 88 ILE A C 1
ATOM 689 O O . ILE A 1 88 ? 1.116 -1.684 2.189 1.00 92.38 88 ILE A O 1
ATOM 693 N N . SER A 1 89 ? -0.674 -2.738 1.298 1.00 91.19 89 SER A N 1
ATOM 694 C CA . SER A 1 89 ? -0.517 -3.971 2.073 1.00 91.19 89 SER A CA 1
ATOM 695 C C . SER A 1 89 ? 0.560 -4.878 1.489 1.00 91.19 89 SER A C 1
ATOM 697 O O . SER A 1 89 ? 1.291 -5.482 2.257 1.00 91.19 89 SER A O 1
ATOM 699 N N . ASP A 1 90 ? 0.697 -4.927 0.162 1.00 89.06 90 ASP A N 1
ATOM 700 C CA . ASP A 1 90 ? 1.691 -5.757 -0.530 1.00 89.06 90 ASP A CA 1
ATOM 701 C C . ASP A 1 90 ? 2.070 -5.123 -1.887 1.00 89.06 90 ASP A C 1
ATOM 703 O O . ASP A 1 90 ? 1.293 -4.362 -2.482 1.00 89.06 90 ASP A O 1
ATOM 707 N N . ILE A 1 91 ? 3.293 -5.382 -2.349 1.00 86.81 91 ILE A N 1
ATOM 708 C CA . ILE A 1 91 ? 3.820 -4.952 -3.646 1.00 86.81 91 ILE A CA 1
ATOM 709 C C . ILE A 1 91 ? 4.835 -5.962 -4.186 1.00 86.81 91 ILE A C 1
ATOM 711 O O . ILE A 1 91 ? 5.871 -6.225 -3.575 1.00 86.81 91 ILE A O 1
ATOM 715 N N . TRP A 1 92 ? 4.589 -6.472 -5.392 1.00 85.38 92 TRP A N 1
ATOM 716 C CA . TRP A 1 92 ? 5.473 -7.454 -6.018 1.00 85.38 92 TRP A CA 1
ATOM 717 C C . TRP A 1 92 ? 5.507 -7.329 -7.538 1.00 85.38 92 TRP A C 1
ATOM 719 O O . TRP A 1 92 ? 4.565 -6.865 -8.184 1.00 85.38 92 TRP A O 1
ATOM 729 N N . PHE A 1 93 ? 6.603 -7.796 -8.128 1.00 80.94 93 PHE A N 1
ATOM 730 C CA . PHE A 1 93 ? 6.754 -7.900 -9.574 1.00 80.94 93 PHE A CA 1
ATOM 731 C C . PHE A 1 93 ? 6.481 -9.333 -10.034 1.00 80.94 93 PHE A C 1
ATOM 733 O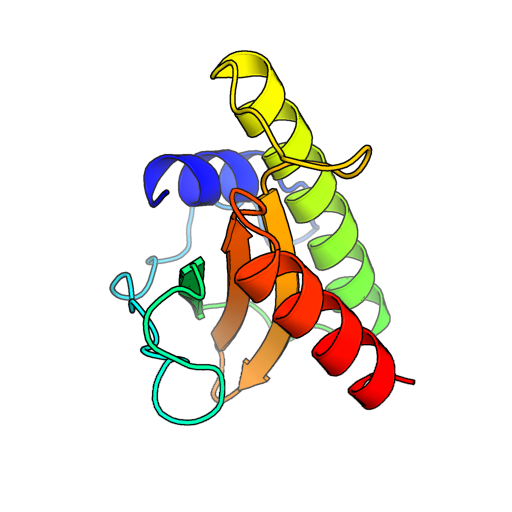 O . PHE A 1 93 ? 6.987 -10.289 -9.446 1.00 80.94 93 PHE A O 1
ATOM 740 N N . ARG A 1 94 ? 5.677 -9.492 -11.087 1.00 81.31 94 ARG A N 1
ATOM 741 C CA . ARG A 1 94 ? 5.402 -10.791 -11.713 1.00 81.31 94 ARG A CA 1
ATOM 742 C C . ARG A 1 94 ? 5.040 -10.596 -13.180 1.00 81.31 94 ARG A C 1
ATOM 744 O O . ARG A 1 94 ? 4.190 -9.766 -13.484 1.00 81.31 94 ARG A O 1
ATOM 751 N N . GLU A 1 95 ? 5.645 -11.388 -14.067 1.00 82.62 95 GLU A N 1
ATOM 752 C CA . GLU A 1 95 ? 5.288 -11.450 -15.499 1.00 82.62 95 GLU A CA 1
ATOM 753 C C . GLU A 1 95 ? 5.270 -10.065 -16.187 1.00 82.62 95 GLU A C 1
ATOM 755 O O . GLU A 1 95 ? 4.339 -9.727 -16.918 1.00 82.62 95 GLU A O 1
ATOM 760 N N . GLY A 1 96 ? 6.278 -9.224 -15.920 1.00 78.50 96 GLY A N 1
ATOM 761 C CA . GLY A 1 96 ? 6.371 -7.885 -16.525 1.00 78.50 96 GLY A CA 1
ATOM 762 C C . GLY A 1 96 ? 5.415 -6.846 -15.930 1.00 78.50 96 GLY A C 1
ATOM 763 O O . GLY A 1 96 ? 5.263 -5.760 -16.491 1.00 78.50 96 GLY A O 1
ATOM 764 N N . LYS A 1 97 ? 4.738 -7.171 -14.823 1.00 80.12 97 LYS A N 1
ATOM 765 C CA . LYS A 1 97 ? 3.774 -6.290 -14.160 1.00 80.12 97 LYS A CA 1
ATOM 766 C C . LYS A 1 97 ? 4.178 -6.015 -12.725 1.00 80.12 97 LYS A C 1
ATOM 768 O O . LYS A 1 97 ? 4.513 -6.935 -11.973 1.00 80.12 97 LYS A O 1
ATOM 773 N N . LEU A 1 98 ? 4.054 -4.753 -12.333 1.00 81.38 98 LEU A N 1
ATOM 774 C CA . LEU A 1 98 ? 4.029 -4.370 -10.932 1.00 81.38 98 LEU A CA 1
ATOM 775 C C . LEU A 1 98 ? 2.609 -4.576 -10.406 1.00 81.38 98 LEU A C 1
ATOM 777 O O . LEU A 1 98 ? 1.641 -4.081 -10.987 1.00 81.38 98 LEU A O 1
ATOM 781 N N . ASN A 1 99 ? 2.493 -5.332 -9.322 1.00 85.50 99 ASN A N 1
ATOM 782 C CA . ASN A 1 99 ? 1.244 -5.595 -8.630 1.00 85.50 99 ASN A CA 1
ATOM 783 C C . ASN A 1 99 ? 1.271 -4.870 -7.292 1.00 85.50 99 ASN A C 1
ATOM 785 O O . ASN A 1 99 ? 2.287 -4.894 -6.599 1.00 85.50 99 ASN A O 1
ATOM 789 N N . ILE A 1 100 ? 0.167 -4.215 -6.954 1.00 86.62 100 ILE A N 1
ATOM 790 C CA . ILE A 1 100 ? 0.015 -3.453 -5.720 1.00 86.62 100 ILE A CA 1
ATOM 791 C C . ILE A 1 100 ? -1.335 -3.793 -5.115 1.00 86.62 100 ILE A C 1
ATOM 793 O O . ILE A 1 100 ? -2.364 -3.698 -5.790 1.00 86.62 100 ILE A O 1
ATOM 797 N N . GLU A 1 101 ? -1.333 -4.119 -3.831 1.00 89.56 101 GLU A N 1
ATOM 798 C CA . GLU A 1 101 ? -2.547 -4.210 -3.034 1.00 89.56 101 GLU A CA 1
ATOM 799 C C . GLU A 1 101 ? -2.660 -3.017 -2.096 1.00 89.56 101 GLU A C 1
ATOM 801 O O . GLU A 1 101 ? -1.708 -2.653 -1.404 1.00 89.56 101 GLU A O 1
ATOM 806 N N . ILE A 1 102 ? -3.838 -2.396 -2.078 1.00 90.31 102 ILE A N 1
ATOM 807 C CA . ILE A 1 102 ? -4.136 -1.250 -1.223 1.00 90.31 102 ILE A CA 1
ATOM 808 C C . ILE A 1 102 ? -5.296 -1.602 -0.310 1.00 90.31 102 ILE A C 1
ATOM 810 O O . ILE A 1 102 ? -6.415 -1.835 -0.775 1.00 90.31 102 ILE A O 1
ATOM 814 N N . ALA A 1 103 ? -5.033 -1.585 0.990 1.00 91.75 103 ALA A N 1
ATOM 815 C CA . ALA A 1 103 ? -6.027 -1.770 2.028 1.00 91.75 103 ALA A CA 1
ATOM 816 C C . ALA A 1 103 ? -6.640 -0.422 2.438 1.00 91.75 103 ALA A C 1
ATOM 818 O O . ALA A 1 103 ? -5.927 0.577 2.579 1.00 91.75 103 ALA A O 1
ATOM 819 N N . TYR A 1 104 ? -7.959 -0.400 2.653 1.00 91.31 104 TYR A N 1
ATOM 820 C CA . TYR A 1 104 ? -8.659 0.743 3.242 1.00 91.31 104 TYR A CA 1
ATOM 821 C C . TYR A 1 104 ? -8.995 0.438 4.708 1.00 91.31 104 TYR A C 1
ATOM 823 O O . TYR A 1 104 ? -9.853 -0.394 4.994 1.00 91.31 104 TYR A O 1
ATOM 831 N N . LEU A 1 105 ? -8.324 1.112 5.645 1.00 92.44 105 LEU A N 1
ATOM 832 C CA . LEU A 1 105 ? -8.387 0.867 7.093 1.00 92.44 105 LEU A CA 1
ATOM 833 C C . LEU A 1 105 ? -9.677 1.395 7.759 1.00 92.44 105 LEU A C 1
ATOM 835 O O . LEU A 1 105 ? -9.649 2.121 8.749 1.00 92.44 105 LEU A O 1
ATOM 839 N N . VAL A 1 106 ? -10.836 1.023 7.219 1.00 89.62 106 VAL A N 1
ATOM 840 C CA . VAL A 1 106 ? -12.161 1.442 7.721 1.00 89.62 106 VAL A CA 1
ATOM 841 C C . VAL A 1 106 ? -12.695 0.592 8.864 1.00 89.62 106 VAL A C 1
ATOM 843 O O . VAL A 1 106 ? -13.708 0.937 9.465 1.00 89.62 106 VAL A O 1
ATOM 846 N N . ASN A 1 107 ? -12.065 -0.545 9.145 1.00 89.50 107 ASN A N 1
ATOM 847 C CA . ASN A 1 107 ? -12.503 -1.465 10.183 1.00 89.50 107 ASN A CA 1
ATOM 848 C C . ASN A 1 107 ? -11.326 -2.257 10.764 1.00 89.50 107 ASN A C 1
ATOM 850 O O . ASN A 1 107 ? -10.234 -2.315 10.193 1.00 89.50 107 ASN A O 1
ATOM 854 N N . GLN A 1 108 ? -11.571 -2.881 11.915 1.00 90.38 108 GLN A N 1
ATOM 855 C CA . GLN A 1 108 ? -10.557 -3.648 12.638 1.00 90.38 108 GLN A CA 1
ATOM 856 C C . GLN A 1 108 ? -10.110 -4.899 11.871 1.00 90.38 108 GLN A C 1
ATOM 858 O O . GLN A 1 108 ? -8.957 -5.300 11.981 1.00 90.38 108 GLN A O 1
ATOM 863 N N . GLN A 1 109 ? -10.979 -5.490 11.045 1.00 89.12 109 GLN A N 1
ATOM 864 C CA . GLN A 1 109 ? -10.650 -6.668 10.237 1.00 89.12 109 GLN A CA 1
ATOM 865 C C . GLN A 1 109 ? -9.577 -6.348 9.191 1.00 89.12 109 GLN A C 1
ATOM 867 O O . GLN A 1 109 ? -8.627 -7.106 9.022 1.00 89.12 109 GLN A O 1
ATOM 872 N N . THR A 1 110 ? -9.688 -5.197 8.528 1.00 90.31 110 THR A N 1
ATOM 873 C CA . THR A 1 110 ? -8.706 -4.757 7.530 1.00 90.31 110 THR A CA 1
ATOM 874 C C . THR A 1 110 ? -7.389 -4.350 8.192 1.00 90.31 110 THR A C 1
ATOM 876 O O . THR A 1 110 ? -6.323 -4.610 7.643 1.00 90.31 110 THR A O 1
ATOM 879 N N . ILE A 1 111 ? -7.432 -3.782 9.403 1.00 90.81 111 ILE A N 1
ATOM 880 C CA . ILE A 1 111 ? -6.219 -3.531 10.200 1.00 90.81 111 ILE A CA 1
ATOM 881 C C . ILE A 1 111 ? -5.534 -4.845 10.587 1.00 90.81 111 ILE A C 1
ATOM 883 O O . ILE A 1 111 ? -4.320 -4.958 10.436 1.00 90.81 111 ILE A O 1
ATOM 887 N N . GLY A 1 112 ? -6.302 -5.830 11.063 1.00 90.12 112 GLY A N 1
ATOM 888 C CA . GLY A 1 112 ? -5.797 -7.163 11.394 1.00 90.12 112 GLY A CA 1
ATOM 889 C C . GLY A 1 112 ? -5.090 -7.807 10.205 1.00 90.12 112 GLY A C 1
ATOM 890 O O . GLY A 1 112 ? -3.935 -8.197 10.333 1.00 90.12 112 GLY A O 1
ATOM 891 N N . TYR A 1 113 ? -5.736 -7.782 9.034 1.00 89.94 113 TYR A N 1
ATOM 892 C CA . TYR A 1 113 ? -5.140 -8.225 7.772 1.00 89.94 113 TYR A CA 1
ATOM 893 C C . TYR A 1 113 ? -3.779 -7.567 7.506 1.00 89.94 113 TYR A C 1
ATOM 895 O O . TYR A 1 113 ? -2.786 -8.268 7.336 1.00 89.94 113 TYR A O 1
ATOM 903 N N . VAL A 1 114 ? -3.708 -6.229 7.512 1.00 91.31 114 VAL A N 1
ATOM 904 C CA . VAL A 1 114 ? -2.449 -5.517 7.225 1.00 91.31 114 VAL A CA 1
ATOM 905 C C . VAL A 1 114 ? -1.356 -5.884 8.227 1.00 91.31 114 VAL A C 1
ATOM 907 O O . VAL A 1 114 ? -0.225 -6.134 7.824 1.00 91.31 114 VAL A O 1
ATOM 910 N N . ASN A 1 115 ? -1.687 -5.972 9.517 1.00 90.50 115 ASN A N 1
ATOM 911 C CA . ASN A 1 115 ? -0.719 -6.349 10.546 1.00 90.50 115 ASN A CA 1
ATOM 912 C C . ASN A 1 115 ? -0.197 -7.783 10.366 1.00 90.50 115 ASN A C 1
ATOM 914 O O . ASN A 1 115 ? 0.948 -8.055 10.719 1.00 90.50 115 ASN A O 1
ATOM 918 N N . ASP A 1 116 ? -1.013 -8.705 9.856 1.00 89.50 116 ASP A N 1
ATOM 919 C CA . ASP A 1 116 ? -0.578 -10.077 9.602 1.00 89.50 116 ASP A CA 1
ATOM 920 C C . ASP A 1 116 ? 0.280 -10.183 8.336 1.00 89.50 116 ASP A C 1
ATOM 922 O O . ASP A 1 116 ? 1.294 -10.880 8.361 1.00 89.50 116 ASP A O 1
ATOM 926 N N . ILE A 1 117 ? -0.026 -9.421 7.279 1.00 89.19 117 ILE A N 1
ATOM 927 C CA . ILE A 1 117 ? 0.861 -9.303 6.109 1.00 89.19 117 ILE A CA 1
ATOM 928 C C . ILE A 1 117 ? 2.221 -8.702 6.503 1.00 89.19 117 ILE A C 1
ATOM 930 O O . ILE A 1 117 ? 3.261 -9.252 6.146 1.00 89.19 117 ILE A O 1
ATOM 934 N N . GLU A 1 118 ? 2.239 -7.646 7.326 1.00 87.38 118 GLU A N 1
ATOM 935 C CA . GLU A 1 118 ? 3.479 -7.039 7.843 1.00 87.38 118 GLU A CA 1
ATOM 936 C C . GLU A 1 118 ? 4.358 -8.040 8.627 1.00 87.38 118 GLU A C 1
ATOM 938 O O . GLU A 1 118 ? 5.576 -7.868 8.688 1.00 87.38 118 GLU A O 1
ATOM 943 N N . LYS A 1 119 ? 3.770 -9.077 9.243 1.00 87.44 119 LYS A N 1
ATOM 944 C CA . LYS A 1 119 ? 4.526 -10.148 9.921 1.00 87.44 119 LYS A CA 1
ATOM 945 C C . LYS A 1 119 ? 5.112 -11.167 8.944 1.00 87.44 119 LYS A C 1
ATOM 947 O O . LYS A 1 119 ? 6.129 -11.759 9.277 1.00 87.44 119 LYS A O 1
ATOM 952 N N . LEU A 1 120 ? 4.478 -11.384 7.791 1.00 83.25 120 LEU A N 1
ATOM 953 C CA . LEU A 1 120 ? 4.945 -12.318 6.758 1.00 83.25 120 LEU A CA 1
ATOM 954 C C . LEU A 1 120 ? 6.075 -11.729 5.900 1.00 83.25 120 LEU A C 1
ATOM 956 O O . LEU A 1 120 ? 6.886 -12.482 5.370 1.00 83.25 120 LEU A O 1
ATOM 960 N N . GLU A 1 121 ? 6.134 -10.400 5.759 1.00 73.00 121 GLU A N 1
ATOM 961 C CA . GLU A 1 121 ? 7.209 -9.699 5.033 1.00 73.00 121 GLU A CA 1
ATOM 962 C C . GLU A 1 121 ? 8.515 -9.534 5.852 1.00 73.00 121 GLU A C 1
ATOM 964 O O . GLU A 1 121 ? 9.515 -9.061 5.301 1.00 73.00 121 GLU A O 1
ATOM 969 N N . LYS A 1 122 ? 8.518 -9.879 7.150 1.00 56.12 122 LYS A N 1
ATOM 970 C CA . LYS A 1 122 ? 9.691 -9.814 8.047 1.00 56.12 122 LYS A CA 1
ATOM 971 C C . LYS A 1 122 ? 10.476 -11.118 8.070 1.00 56.12 122 LYS A C 1
ATOM 973 O O . LYS A 1 122 ? 11.723 -11.014 8.088 1.00 56.12 122 LYS A O 1
#

Sequence (122 aa):
MTDAVKTALKGVKLSGFDGTNDSFGPLKIVPVSRVWGLNVVVFGFS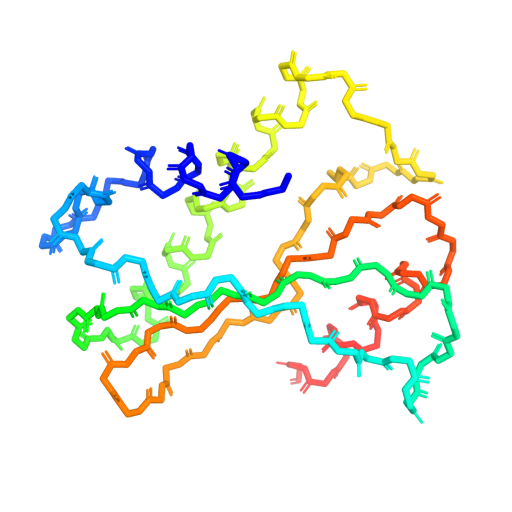FYFIELDKKQVRQVKKEISYQLSLYAKQKGLVTVNDKSPLVISDIWFREGKLNIEIAYLVNQQTIGYVNDIEKLEK

Foldseek 3Di:
DVVLQLQLQCQDDDDQGNSPPKDWDPWDQDCPCVPLNDPWAKTKTKIQDDDDDPVVQVSSQVSSQVSSQVVCVVVVPDAPDPDRQKHFLDWDDDDRMIMTMITGRNDPSNVVSSVVSVVVVD

pLDDT: mean 78.63, std 12.15, range [54.34, 93.31]

Organism: NCBI:txid89059

Nearest PDB structures (foldseek):
  1f2h-assembly1_A  TM=3.942E-01  e=5.336E-01  Homo sapiens
  5suh-assembly1_C-2  TM=4.750E-01  e=1.051E+00  Mycolicibacterium smegmatis MC2 155
  5suh-assembly1_A-2  TM=4.005E-01  e=8.734E-01  Mycolicibacterium smegmatis MC2 155
  6fxd-assembly1_A-2  TM=3.323E-01  e=1.264E+00  Pseudomonas fluorescens
  2fpo-assembly4_D  TM=5.300E-01  e=2.647E+00  Escherichia coli K-12